Protein AF-A0A327XN74-F1 (afdb_monomer)

Sequence (97 aa):
MRQYVQSLARLYSVPFESFCYYALKIAHTDEEARSFTHPTEDVLEHLSVGLGIPIDELRGFEARRRRNVARLYAELEAWIATPEGRQRYEWAFPPKS

Mean predicted aligned error: 7.54 Å

pLDDT: mean 87.72, std 6.36, range [57.47, 95.25]

Secondary structure (DSSP, 8-state):
-HHHHHHHHHHTT--HHHHHHHHH---TT-HHHHHTSS--HHHHHHHHHHHT--HHHHHTHHHHHHHHHHHHHHHHHHHHTSHHHHHHHHHHS----

Organism: NCBI:txid568098

Solvent-accessible surface area (backbone atoms only — not comparable to full-atom values): 5552 Å² total; per-residue (Å²): 99,38,72,58,56,45,52,49,18,54,75,70,75,40,57,52,63,58,39,36,33,76,64,45,70,39,57,89,83,45,60,70,69,66,48,35,80,78,65,51,70,69,44,43,49,33,47,18,69,76,66,75,44,61,51,69,56,60,74,40,39,68,64,50,47,53,53,52,50,54,51,52,50,52,54,48,50,59,42,43,71,35,74,70,38,34,54,54,46,46,70,77,55,58,80,87,126

Radius of gyration: 18.44 Å; Cα contacts (8 Å, |Δi|>4): 62; chains: 1; bounding box: 36×24×48 Å
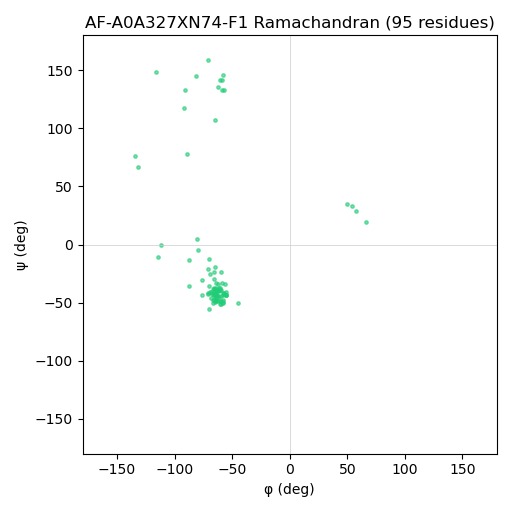
Nearest PDB structures (foldseek):
  8upq-assembly3_F-2  TM=2.247E-01  e=7.882E+00  Campylobacter jejuni

Structure (mmCIF, N/CA/C/O backbone):
data_AF-A0A327XN74-F1
#
_entry.id   AF-A0A327XN74-F1
#
loop_
_atom_site.group_PDB
_atom_site.id
_atom_site.type_symbol
_atom_site.label_atom_id
_atom_site.label_alt_id
_atom_site.label_comp_id
_atom_site.label_asym_id
_atom_site.label_entity_id
_atom_site.label_seq_id
_atom_site.pdbx_PDB_ins_code
_atom_site.Cartn_x
_atom_site.Cartn_y
_atom_site.Cartn_z
_atom_site.occupancy
_atom_site.B_iso_or_equiv
_atom_site.auth_seq_id
_atom_site.auth_comp_id
_atom_site.auth_asym_id
_atom_site.auth_atom_id
_atom_site.pdbx_PDB_model_num
ATOM 1 N N . MET A 1 1 ? 2.688 3.209 0.349 1.00 84.94 1 MET A N 1
ATOM 2 C CA . MET A 1 1 ? 2.801 2.042 -0.573 1.00 84.94 1 MET A CA 1
ATOM 3 C C . MET A 1 1 ? 4.040 1.149 -0.344 1.00 84.94 1 MET A C 1
ATOM 5 O O . MET A 1 1 ? 3.903 -0.067 -0.368 1.00 84.94 1 MET A O 1
ATOM 9 N N . ARG A 1 2 ? 5.234 1.690 -0.049 1.00 89.44 2 ARG A N 1
ATOM 10 C CA . ARG A 1 2 ? 6.489 0.918 0.139 1.00 89.44 2 ARG A CA 1
ATOM 11 C C . ARG A 1 2 ? 6.407 -0.348 1.004 1.00 89.44 2 ARG A C 1
ATOM 13 O O . ARG A 1 2 ? 6.858 -1.399 0.571 1.00 89.44 2 ARG A O 1
ATOM 20 N N . GLN A 1 3 ? 5.828 -0.271 2.205 1.00 86.06 3 GLN A N 1
ATOM 21 C CA . GLN A 1 3 ? 5.709 -1.430 3.112 1.00 86.06 3 GLN A CA 1
ATOM 22 C C . GLN A 1 3 ? 4.929 -2.595 2.487 1.00 86.06 3 GLN A C 1
ATOM 24 O O . GLN A 1 3 ? 5.229 -3.761 2.739 1.00 86.06 3 GLN A O 1
ATOM 29 N N . TYR A 1 4 ? 3.942 -2.276 1.650 1.00 84.12 4 TYR A N 1
ATOM 30 C CA . TYR A 1 4 ? 3.172 -3.270 0.918 1.00 84.12 4 TYR A CA 1
ATOM 31 C C . TYR A 1 4 ? 4.056 -3.983 -0.114 1.00 84.12 4 TYR A C 1
ATOM 33 O O . TYR A 1 4 ? 4.170 -5.204 -0.083 1.00 84.12 4 TYR A O 1
ATOM 41 N N . VAL A 1 5 ? 4.791 -3.222 -0.933 1.00 88.50 5 VAL A N 1
ATOM 42 C CA . VAL A 1 5 ? 5.755 -3.766 -1.909 1.00 88.50 5 VAL A CA 1
ATOM 43 C C . VAL A 1 5 ? 6.873 -4.567 -1.224 1.00 88.50 5 VAL A C 1
ATOM 45 O O . VAL A 1 5 ? 7.270 -5.620 -1.709 1.00 88.50 5 VAL A O 1
ATOM 48 N N . GLN A 1 6 ? 7.342 -4.136 -0.050 1.00 91.81 6 GLN A N 1
ATOM 49 C CA . GLN A 1 6 ? 8.298 -4.901 0.761 1.00 91.81 6 GLN A CA 1
ATOM 50 C C . GLN A 1 6 ? 7.725 -6.236 1.245 1.00 91.81 6 GLN A C 1
ATOM 52 O O . GLN A 1 6 ? 8.431 -7.242 1.251 1.00 91.81 6 GLN A O 1
ATOM 57 N N . SER A 1 7 ? 6.455 -6.256 1.651 1.00 88.56 7 SER A N 1
ATOM 58 C CA . SER A 1 7 ? 5.778 -7.488 2.066 1.00 88.56 7 SER A CA 1
ATOM 59 C C . SER A 1 7 ? 5.628 -8.453 0.890 1.00 88.56 7 SER A C 1
ATOM 61 O O . SER A 1 7 ? 5.837 -9.650 1.050 1.00 88.56 7 SER A O 1
ATOM 63 N N . LEU A 1 8 ? 5.364 -7.927 -0.306 1.00 86.81 8 LEU A N 1
ATOM 64 C CA . LEU A 1 8 ? 5.314 -8.709 -1.539 1.00 86.81 8 LEU A CA 1
ATOM 65 C C . LEU A 1 8 ? 6.674 -9.298 -1.911 1.00 86.81 8 LEU A C 1
ATOM 67 O O . LEU A 1 8 ? 6.764 -10.498 -2.144 1.00 86.81 8 LEU A O 1
ATOM 71 N N . ALA A 1 9 ? 7.741 -8.496 -1.890 1.00 91.25 9 ALA A N 1
ATOM 72 C CA . ALA A 1 9 ? 9.094 -8.995 -2.137 1.00 91.25 9 ALA A CA 1
ATOM 73 C C . ALA A 1 9 ? 9.450 -10.155 -1.186 1.00 91.25 9 ALA A C 1
ATOM 75 O O . ALA A 1 9 ? 9.988 -11.173 -1.619 1.00 91.25 9 ALA A O 1
ATOM 76 N N . ARG A 1 10 ? 9.054 -10.050 0.094 1.00 92.62 10 ARG A N 1
ATOM 77 C CA . ARG A 1 10 ? 9.211 -11.131 1.081 1.00 92.62 10 ARG A CA 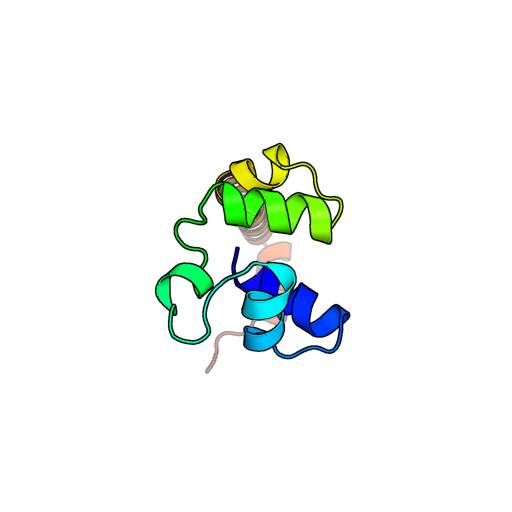1
ATOM 78 C C . ARG A 1 10 ? 8.394 -12.378 0.741 1.00 92.62 10 ARG A C 1
ATOM 80 O O . ARG A 1 10 ? 8.932 -13.471 0.863 1.00 92.62 10 ARG A O 1
ATOM 87 N N . LEU A 1 11 ? 7.138 -12.236 0.308 1.00 89.69 11 LEU A N 1
ATOM 88 C CA . LEU A 1 11 ? 6.303 -13.374 -0.111 1.00 89.69 11 LEU A CA 1
ATOM 89 C C . LEU A 1 11 ? 6.921 -14.127 -1.293 1.00 89.69 11 LEU A C 1
ATOM 91 O O . LEU A 1 11 ? 6.933 -15.354 -1.304 1.00 89.69 11 LEU A O 1
ATOM 95 N N . TYR A 1 12 ? 7.503 -13.395 -2.241 1.00 87.25 12 TYR A N 1
ATOM 96 C CA . TYR A 1 12 ? 8.225 -13.970 -3.374 1.00 87.25 12 TYR A CA 1
ATOM 97 C C . TYR A 1 12 ? 9.664 -14.396 -3.040 1.00 87.25 12 TYR A C 1
ATOM 99 O O . TYR A 1 12 ? 10.387 -14.828 -3.931 1.00 87.25 12 TYR A O 1
ATOM 107 N N . SER A 1 13 ? 10.090 -14.303 -1.774 1.00 93.62 13 SER A N 1
ATOM 108 C CA . SER A 1 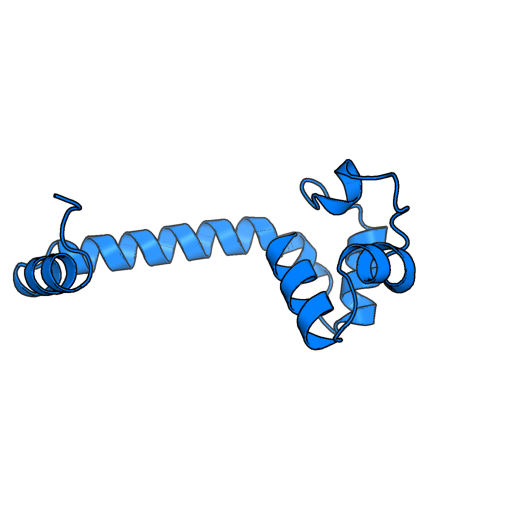13 ? 11.441 -14.663 -1.317 1.00 93.62 13 SER A CA 1
ATOM 109 C C . SER A 1 13 ? 12.571 -13.970 -2.093 1.00 93.62 13 SER A C 1
ATOM 111 O O . SER A 1 13 ? 13.652 -14.530 -2.267 1.00 93.62 13 SER A O 1
ATOM 113 N N . VAL A 1 14 ? 12.338 -12.735 -2.545 1.00 93.44 14 VAL A N 1
ATOM 114 C CA . VAL A 1 14 ? 13.327 -11.925 -3.266 1.00 93.44 14 VAL A CA 1
ATOM 115 C C . VAL A 1 14 ? 13.689 -10.663 -2.480 1.00 93.44 14 VAL A C 1
ATOM 117 O O . VAL A 1 14 ? 12.843 -10.097 -1.779 1.00 93.44 14 VAL A O 1
ATOM 120 N N . PRO A 1 15 ? 14.935 -10.164 -2.592 1.00 95.25 15 PRO A N 1
ATOM 121 C CA . PRO A 1 15 ? 15.304 -8.882 -2.007 1.00 95.25 15 PRO A CA 1
ATOM 122 C C . PRO A 1 15 ? 14.431 -7.751 -2.557 1.00 95.25 15 PRO A C 1
ATOM 124 O O . PRO A 1 15 ? 14.126 -7.714 -3.748 1.00 95.25 15 PRO A O 1
ATOM 127 N N . PHE A 1 16 ? 14.064 -6.794 -1.701 1.00 93.81 16 PHE A N 1
ATOM 128 C CA . PHE A 1 16 ? 13.210 -5.662 -2.083 1.00 93.81 16 PHE A CA 1
ATOM 129 C C . PHE A 1 16 ? 13.767 -4.878 -3.279 1.00 93.81 16 PHE A C 1
ATOM 131 O O . PHE A 1 16 ? 13.029 -4.558 -4.203 1.00 93.81 16 PHE A O 1
ATOM 138 N N . GLU A 1 17 ? 15.072 -4.616 -3.297 1.00 94.19 17 GLU A N 1
ATOM 139 C CA . GLU A 1 17 ? 15.720 -3.899 -4.399 1.00 94.19 17 GLU A CA 1
ATOM 140 C C . GLU A 1 17 ? 15.678 -4.690 -5.706 1.00 94.19 17 GLU A C 1
ATOM 142 O O . GLU A 1 17 ? 15.375 -4.126 -6.753 1.00 94.19 17 GLU A O 1
ATOM 147 N N . SER A 1 18 ? 15.918 -6.003 -5.647 1.00 94.38 18 SER A N 1
ATOM 148 C CA . SER A 1 18 ? 15.803 -6.888 -6.808 1.00 94.38 18 SER A CA 1
ATOM 149 C C . SER A 1 18 ? 14.364 -6.954 -7.315 1.00 94.38 18 SER A C 1
ATOM 151 O O . SER A 1 18 ? 14.145 -6.911 -8.521 1.00 94.38 18 SER A O 1
ATOM 153 N N . PHE A 1 19 ? 13.376 -6.997 -6.419 1.00 92.69 19 PHE A N 1
ATOM 154 C CA . PHE A 1 19 ? 11.964 -6.934 -6.795 1.00 92.69 19 PHE A CA 1
ATOM 155 C C . PHE A 1 19 ? 11.647 -5.624 -7.525 1.00 92.69 19 PHE A C 1
ATOM 157 O O . PHE A 1 19 ? 11.108 -5.648 -8.629 1.00 92.69 19 PHE A O 1
ATOM 164 N N . CYS A 1 20 ? 12.035 -4.481 -6.952 1.00 92.75 20 CYS A N 1
ATOM 165 C CA . CYS A 1 20 ? 11.854 -3.171 -7.579 1.00 92.75 20 CYS A CA 1
ATOM 166 C C . CYS A 1 20 ? 12.518 -3.091 -8.960 1.00 92.75 20 CYS A C 1
ATOM 168 O O . CYS A 1 20 ? 11.909 -2.584 -9.900 1.00 92.75 20 CYS A O 1
ATOM 170 N N . TYR A 1 21 ? 13.724 -3.634 -9.103 1.00 93.94 21 TYR A N 1
ATOM 171 C CA . TYR A 1 21 ? 14.447 -3.614 -10.369 1.00 93.94 21 TYR A CA 1
ATOM 172 C C . TYR A 1 21 ? 13.811 -4.519 -11.427 1.00 93.94 21 TYR A C 1
ATOM 174 O O . TYR A 1 21 ? 13.457 -4.065 -12.517 1.00 93.94 21 TYR A O 1
ATOM 182 N N . TYR A 1 22 ? 13.622 -5.801 -11.117 1.00 90.50 22 TYR A N 1
ATOM 183 C CA . TYR A 1 22 ? 13.177 -6.775 -12.111 1.00 90.50 22 TYR A CA 1
ATOM 184 C C . TYR A 1 22 ? 11.686 -6.658 -12.428 1.00 90.50 22 TYR A C 1
ATOM 186 O O . TYR A 1 22 ? 11.325 -6.692 -13.611 1.00 90.50 22 TYR A O 1
ATOM 194 N N . ALA A 1 23 ? 10.847 -6.497 -11.398 1.00 87.94 23 ALA A N 1
ATOM 195 C CA . ALA A 1 23 ? 9.393 -6.493 -11.536 1.00 87.94 23 ALA A CA 1
ATOM 196 C C . ALA A 1 23 ? 8.827 -5.105 -11.856 1.00 87.94 23 ALA A C 1
ATOM 198 O O . ALA A 1 23 ? 7.871 -5.011 -12.616 1.00 87.94 23 ALA A O 1
ATOM 199 N N . LEU A 1 24 ? 9.416 -4.037 -11.304 1.00 89.81 24 LEU A N 1
ATOM 200 C CA . LEU A 1 24 ? 8.870 -2.674 -11.414 1.00 89.81 24 LEU A CA 1
ATOM 201 C C . LEU A 1 24 ? 9.722 -1.732 -12.270 1.00 89.81 24 LEU A C 1
ATOM 203 O O . LEU A 1 24 ? 9.369 -0.568 -12.417 1.00 89.81 24 LEU A O 1
ATOM 207 N N . LYS A 1 25 ? 10.843 -2.223 -12.815 1.00 91.19 25 LYS A N 1
ATOM 208 C CA . LYS A 1 25 ? 11.784 -1.452 -13.646 1.00 91.19 25 LYS A CA 1
ATOM 209 C C . LYS A 1 25 ? 12.348 -0.205 -12.959 1.00 91.19 25 LYS A C 1
ATOM 211 O O . LYS A 1 25 ? 12.748 0.744 -13.623 1.00 91.19 25 LYS A O 1
ATOM 216 N N . ILE A 1 26 ? 12.449 -0.230 -11.630 1.00 92.19 26 ILE A N 1
ATOM 217 C CA . ILE A 1 26 ? 13.043 0.854 -10.844 1.00 92.19 26 ILE A CA 1
ATOM 218 C C . ILE A 1 26 ? 14.537 0.573 -10.648 1.00 92.19 26 ILE A C 1
ATOM 220 O O . ILE A 1 26 ? 14.909 -0.421 -10.022 1.00 92.19 26 ILE A O 1
ATOM 224 N N . ALA A 1 27 ? 15.404 1.447 -11.162 1.00 91.31 27 ALA A N 1
ATOM 225 C CA . ALA A 1 27 ? 16.858 1.299 -11.064 1.00 91.31 27 ALA A CA 1
ATOM 226 C C . ALA A 1 27 ? 17.340 1.220 -9.606 1.00 91.31 27 ALA A C 1
ATOM 228 O O . ALA A 1 27 ? 16.811 1.925 -8.755 1.00 91.31 27 ALA A O 1
ATOM 229 N N . HIS A 1 28 ? 18.395 0.443 -9.322 1.00 90.38 28 HIS A N 1
ATOM 230 C CA . HIS A 1 28 ? 18.972 0.296 -7.971 1.00 90.38 28 HIS A CA 1
ATOM 231 C C . HIS A 1 28 ? 19.474 1.605 -7.347 1.00 90.38 28 HIS A C 1
ATOM 233 O O . HIS A 1 28 ? 19.525 1.724 -6.129 1.00 90.38 28 HIS A O 1
ATOM 239 N N . THR A 1 29 ? 19.800 2.619 -8.140 1.00 91.75 29 THR A N 1
ATOM 240 C CA . THR A 1 29 ? 20.244 3.928 -7.637 1.00 91.75 29 THR A CA 1
ATOM 241 C C . THR A 1 29 ? 19.088 4.886 -7.352 1.00 91.75 29 THR A C 1
ATOM 243 O O . THR A 1 29 ? 19.286 5.888 -6.678 1.00 91.75 29 THR A O 1
ATOM 246 N N . ASP A 1 30 ? 17.876 4.582 -7.825 1.00 91.38 30 ASP A N 1
ATOM 247 C CA . ASP A 1 30 ? 16.712 5.463 -7.692 1.00 91.38 30 ASP A CA 1
ATOM 248 C C . ASP A 1 30 ? 15.942 5.198 -6.385 1.00 91.38 30 ASP A C 1
ATOM 250 O O . ASP A 1 30 ? 14.935 4.481 -6.334 1.00 91.38 30 ASP A O 1
ATOM 254 N N . GLU A 1 31 ? 16.486 5.708 -5.279 1.00 91.06 31 GLU A N 1
ATOM 255 C CA . GLU A 1 31 ? 15.867 5.596 -3.952 1.00 91.06 31 GLU A CA 1
ATOM 256 C C . GLU A 1 31 ? 14.527 6.327 -3.860 1.00 91.06 31 GLU A C 1
ATOM 258 O O . GLU A 1 31 ? 13.619 5.861 -3.163 1.00 91.06 31 GLU A O 1
ATOM 263 N N . GLU A 1 32 ? 14.387 7.441 -4.581 1.00 90.06 32 GLU A N 1
ATOM 264 C CA . GLU A 1 32 ? 13.170 8.244 -4.591 1.00 90.06 32 GLU A CA 1
ATOM 265 C C . GLU A 1 32 ? 12.009 7.449 -5.190 1.00 90.06 32 GLU A C 1
ATOM 267 O O . GLU A 1 32 ? 10.971 7.302 -4.537 1.00 90.06 32 GLU A O 1
ATOM 272 N N . ALA A 1 33 ? 12.195 6.823 -6.353 1.00 88.12 33 ALA A N 1
ATOM 273 C CA . ALA A 1 33 ? 11.175 5.963 -6.947 1.00 88.12 33 ALA A CA 1
ATOM 274 C C . ALA A 1 33 ? 10.840 4.760 -6.044 1.00 88.12 33 ALA A C 1
ATOM 276 O O . ALA A 1 33 ? 9.666 4.432 -5.847 1.00 88.12 33 ALA A O 1
ATOM 277 N N . ARG A 1 34 ? 11.840 4.143 -5.390 1.00 92.06 34 ARG A N 1
ATOM 278 C CA . ARG A 1 34 ? 11.622 3.042 -4.422 1.00 92.06 34 ARG A CA 1
ATOM 279 C C . ARG A 1 34 ? 10.959 3.477 -3.114 1.00 92.06 34 ARG A C 1
ATOM 281 O O . ARG A 1 34 ? 10.527 2.619 -2.333 1.00 92.06 34 ARG A O 1
ATOM 288 N N . SER A 1 35 ? 10.871 4.777 -2.838 1.00 90.31 35 SER A N 1
ATOM 289 C CA . SER A 1 35 ? 10.098 5.285 -1.702 1.00 90.31 35 SER A CA 1
ATOM 290 C C . SER A 1 35 ? 8.591 5.109 -1.923 1.00 90.31 35 SER A C 1
ATOM 292 O O . SER A 1 35 ? 7.843 4.973 -0.951 1.00 90.31 35 SER A O 1
ATOM 294 N N . PHE A 1 36 ? 8.150 5.048 -3.189 1.00 89.25 36 PHE A N 1
ATOM 295 C CA . PHE A 1 36 ? 6.742 5.049 -3.595 1.00 89.25 36 PHE A CA 1
ATOM 296 C C . PHE A 1 36 ? 5.937 6.184 -2.942 1.00 89.25 36 PHE A C 1
ATOM 298 O O . PHE A 1 36 ? 4.773 5.990 -2.582 1.00 89.25 36 PHE A O 1
ATOM 305 N N . THR A 1 37 ? 6.570 7.342 -2.736 1.00 85.81 37 THR A N 1
ATOM 306 C CA . THR A 1 37 ? 5.892 8.539 -2.216 1.00 85.81 37 THR A CA 1
ATOM 307 C C . THR A 1 37 ? 4.962 9.119 -3.283 1.00 85.81 37 THR A C 1
ATOM 309 O O . THR A 1 37 ? 3.812 9.433 -2.990 1.00 85.81 37 THR A O 1
ATOM 312 N N . HIS A 1 38 ? 5.431 9.158 -4.533 1.00 84.06 38 HIS A N 1
ATOM 313 C CA . HIS A 1 38 ? 4.659 9.539 -5.716 1.00 84.06 38 HIS A CA 1
ATOM 314 C C . HIS A 1 38 ? 4.935 8.524 -6.837 1.00 84.06 38 HIS A C 1
ATOM 316 O O . HIS A 1 38 ? 5.751 8.790 -7.717 1.00 84.06 38 HIS A O 1
ATOM 322 N N . PRO A 1 39 ? 4.355 7.311 -6.767 1.00 86.31 39 PRO A N 1
ATOM 323 C CA . PRO A 1 39 ? 4.580 6.298 -7.792 1.00 86.31 39 PRO A CA 1
ATOM 324 C C . PRO A 1 39 ? 4.066 6.799 -9.147 1.00 86.31 39 PRO A C 1
ATOM 326 O O . PRO A 1 39 ? 2.974 7.359 -9.228 1.00 86.31 39 PRO A O 1
ATOM 329 N N . THR A 1 40 ? 4.856 6.594 -10.199 1.00 89.06 40 THR A N 1
ATOM 330 C CA . THR A 1 40 ? 4.449 6.901 -11.575 1.00 89.06 40 THR A CA 1
ATOM 331 C C . THR A 1 40 ? 3.379 5.918 -12.054 1.00 89.06 40 THR A C 1
ATOM 333 O O . THR A 1 40 ? 3.274 4.811 -11.522 1.00 89.06 40 THR A O 1
ATOM 336 N N . GLU A 1 41 ? 2.603 6.296 -13.075 1.00 89.19 41 GLU A N 1
ATOM 337 C CA . GLU A 1 41 ? 1.601 5.398 -13.675 1.00 89.19 41 GLU A CA 1
ATOM 338 C C . GLU A 1 41 ? 2.238 4.093 -14.169 1.00 89.19 41 GLU A C 1
ATOM 340 O O . GLU A 1 41 ? 1.733 3.029 -13.833 1.00 89.19 41 GLU A O 1
ATOM 345 N N . ASP A 1 42 ? 3.409 4.146 -14.812 1.00 89.69 42 ASP A N 1
ATOM 346 C CA . ASP A 1 42 ? 4.141 2.944 -15.232 1.00 89.69 42 ASP A CA 1
ATOM 347 C C . ASP A 1 42 ? 4.401 1.990 -14.055 1.00 89.69 42 ASP A C 1
ATOM 349 O O . ASP A 1 42 ? 4.206 0.781 -14.164 1.00 89.69 42 ASP A O 1
ATOM 353 N N . VAL A 1 43 ? 4.816 2.504 -12.893 1.00 88.88 43 VAL A N 1
ATOM 354 C CA . VAL A 1 43 ? 5.045 1.675 -11.698 1.00 88.88 43 VAL A CA 1
ATOM 355 C C . VAL A 1 43 ? 3.733 1.076 -11.184 1.00 88.88 43 VAL A C 1
ATOM 357 O O . VAL A 1 43 ? 3.715 -0.083 -10.763 1.00 88.88 43 VAL A O 1
ATOM 360 N N . LEU A 1 44 ? 2.634 1.835 -11.224 1.00 90.25 44 LEU A N 1
ATOM 361 C CA . LEU A 1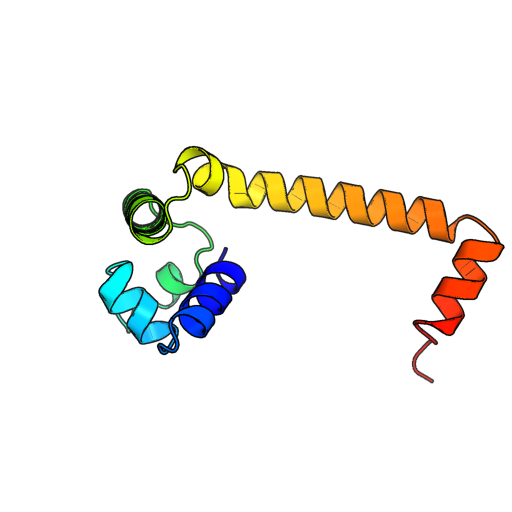 44 ? 1.308 1.343 -10.844 1.00 90.25 44 LEU A CA 1
ATOM 362 C C . LEU A 1 44 ? 0.798 0.266 -11.811 1.00 90.25 44 LEU A C 1
ATOM 364 O O . LEU A 1 44 ? 0.218 -0.717 -11.353 1.00 90.25 44 LEU A O 1
ATOM 368 N N . GLU A 1 45 ? 1.053 0.398 -13.111 1.00 90.56 45 GLU A N 1
ATOM 369 C CA . GLU A 1 45 ? 0.734 -0.614 -14.122 1.00 90.56 45 GLU A CA 1
ATOM 370 C C . GLU A 1 45 ? 1.531 -1.900 -13.898 1.00 90.56 45 GLU A C 1
ATOM 372 O O . GLU A 1 45 ? 0.941 -2.978 -13.820 1.00 90.56 45 GLU A O 1
ATOM 377 N N . HIS A 1 46 ? 2.849 -1.806 -13.696 1.00 88.00 46 HIS A N 1
ATOM 378 C CA . HIS A 1 46 ? 3.680 -2.976 -13.393 1.00 88.00 46 HIS A CA 1
ATOM 379 C C . HIS A 1 46 ? 3.234 -3.679 -12.104 1.00 88.00 46 HIS A C 1
ATOM 381 O O . HIS A 1 46 ? 3.194 -4.910 -12.050 1.00 88.00 46 HIS A O 1
ATOM 387 N N . LEU A 1 47 ? 2.852 -2.915 -11.075 1.00 87.00 47 LEU A N 1
ATOM 388 C CA . LEU A 1 47 ? 2.256 -3.465 -9.858 1.00 87.00 47 LEU A CA 1
ATOM 389 C C . LEU A 1 47 ? 0.902 -4.123 -10.142 1.00 87.00 47 LEU A C 1
ATOM 391 O O . LEU A 1 47 ? 0.651 -5.216 -9.647 1.00 87.00 47 LEU A O 1
ATOM 395 N N . SER A 1 48 ? 0.036 -3.499 -10.939 1.00 88.75 48 SER A N 1
ATOM 396 C CA . SER A 1 48 ? -1.272 -4.059 -11.292 1.00 88.75 48 SER A CA 1
ATOM 397 C C . SER A 1 48 ? -1.121 -5.400 -12.010 1.00 88.75 48 SER A C 1
ATOM 399 O O . SER A 1 48 ? -1.713 -6.393 -11.586 1.00 88.75 48 SER A O 1
ATOM 401 N N . VAL A 1 49 ? -0.252 -5.455 -13.023 1.00 83.88 49 VAL A N 1
ATOM 402 C CA . VAL A 1 49 ? 0.023 -6.661 -13.814 1.00 83.88 49 VAL A CA 1
ATOM 403 C C . VAL A 1 49 ? 0.699 -7.739 -12.968 1.00 83.88 49 VAL A C 1
ATOM 405 O O . VAL A 1 49 ?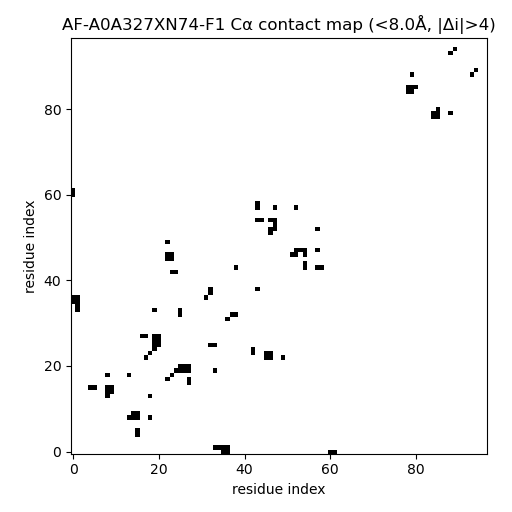 0.270 -8.889 -12.981 1.00 83.88 49 VAL A O 1
ATOM 408 N N . GLY A 1 50 ? 1.734 -7.381 -12.205 1.00 72.88 50 GLY A N 1
ATOM 409 C CA . GLY A 1 50 ? 2.502 -8.335 -11.403 1.00 72.88 50 GLY A CA 1
ATOM 410 C C . GLY A 1 50 ? 1.755 -8.884 -10.185 1.00 72.88 50 GLY A C 1
ATOM 411 O O . GLY A 1 50 ? 2.125 -9.937 -9.670 1.00 72.88 50 GLY A O 1
ATOM 412 N N . LEU A 1 51 ? 0.722 -8.184 -9.707 1.00 71.50 51 LEU A N 1
ATOM 413 C CA . LEU A 1 51 ? -0.005 -8.535 -8.481 1.00 71.50 51 LEU A CA 1
ATOM 414 C C . LEU A 1 51 ? -1.459 -8.948 -8.719 1.00 71.50 51 LEU A C 1
ATOM 416 O O . LEU A 1 51 ? -2.105 -9.418 -7.785 1.00 71.50 51 LEU A O 1
ATOM 420 N N . GLY A 1 52 ? -1.990 -8.745 -9.927 1.00 73.19 52 GLY A N 1
ATOM 421 C CA . GLY A 1 52 ? -3.405 -8.962 -10.233 1.00 73.19 52 GLY A CA 1
ATOM 422 C C . GLY A 1 52 ? -4.347 -7.996 -9.506 1.00 73.19 52 GLY A C 1
ATOM 423 O O . GLY A 1 52 ? -5.531 -8.288 -9.355 1.00 73.19 52 GLY A O 1
ATOM 424 N N . ILE A 1 53 ? -3.834 -6.859 -9.026 1.00 79.00 53 ILE A N 1
ATOM 425 C CA . ILE A 1 53 ? -4.627 -5.832 -8.338 1.00 79.00 53 ILE A CA 1
ATOM 426 C C . ILE A 1 53 ? -5.118 -4.829 -9.380 1.00 79.00 53 ILE A C 1
ATOM 428 O O . ILE A 1 53 ? -4.299 -4.351 -10.167 1.00 79.00 53 ILE A O 1
ATOM 432 N N . PRO A 1 54 ? -6.405 -4.445 -9.390 1.00 87.06 54 PRO A N 1
ATOM 433 C CA . PRO A 1 54 ? -6.883 -3.419 -10.308 1.00 87.06 54 PRO A CA 1
ATOM 434 C C . PRO A 1 54 ? -6.132 -2.097 -10.106 1.00 87.06 54 PRO A C 1
ATOM 436 O O . PRO A 1 54 ? -5.982 -1.621 -8.978 1.00 87.06 54 PRO A O 1
ATOM 439 N N . ILE A 1 55 ? -5.684 -1.475 -11.198 1.00 88.50 55 ILE A N 1
ATOM 440 C CA . ILE A 1 55 ? -4.909 -0.226 -11.150 1.00 88.50 55 ILE A CA 1
ATOM 441 C C . ILE A 1 55 ? -5.634 0.898 -10.394 1.00 88.50 55 ILE A C 1
ATOM 443 O O . ILE A 1 55 ? -5.007 1.656 -9.657 1.00 88.50 55 ILE A O 1
ATOM 447 N N . ASP A 1 56 ? -6.964 0.955 -10.475 1.00 86.38 56 ASP A N 1
ATOM 448 C CA . ASP A 1 56 ? -7.768 1.951 -9.759 1.00 86.38 56 ASP A CA 1
ATOM 449 C C . ASP A 1 56 ? -7.700 1.78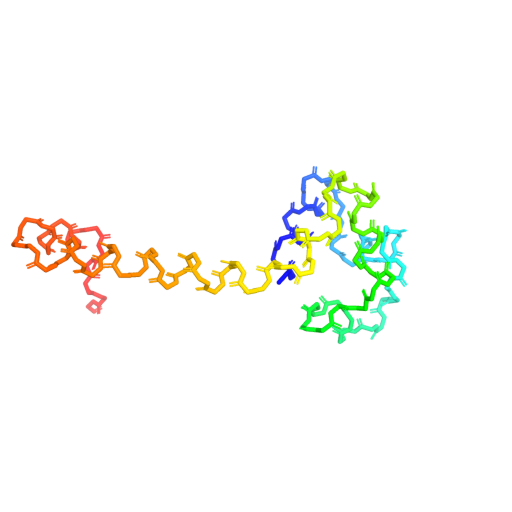2 -8.235 1.00 86.38 56 ASP A C 1
ATOM 451 O O . ASP A 1 56 ? -7.758 2.760 -7.482 1.00 86.38 56 ASP A O 1
ATOM 455 N N . GLU A 1 57 ? -7.504 0.553 -7.752 1.00 84.06 57 GLU A N 1
ATOM 456 C CA . GLU A 1 57 ? -7.253 0.310 -6.335 1.00 84.06 57 GLU A CA 1
ATOM 457 C C . GLU A 1 57 ? -5.875 0.806 -5.902 1.00 84.06 57 GLU A C 1
ATOM 459 O O . GLU A 1 57 ? -5.736 1.330 -4.792 1.00 84.06 57 GLU A O 1
ATOM 464 N N . LEU A 1 58 ? -4.874 0.698 -6.780 1.00 86.31 58 LEU A N 1
ATOM 465 C CA . LEU A 1 58 ? -3.524 1.199 -6.529 1.00 86.31 58 LEU A CA 1
ATOM 466 C C . LEU A 1 58 ? -3.480 2.733 -6.541 1.00 86.31 58 LEU A C 1
ATOM 468 O O . LEU A 1 58 ? -2.909 3.327 -5.624 1.00 86.31 58 LEU A O 1
ATOM 472 N N . ARG A 1 59 ? -4.167 3.380 -7.492 1.00 87.44 59 ARG A N 1
ATOM 473 C CA . ARG A 1 59 ? -4.343 4.846 -7.533 1.00 87.44 59 ARG A CA 1
ATOM 474 C C . ARG A 1 59 ? -5.016 5.368 -6.264 1.00 87.44 59 ARG A C 1
ATOM 476 O O . ARG A 1 59 ? -4.609 6.373 -5.684 1.00 87.44 59 ARG A O 1
ATOM 483 N N . GLY A 1 60 ? -6.028 4.646 -5.782 1.00 84.62 60 GLY A N 1
ATOM 484 C CA . GLY A 1 60 ? -6.748 4.974 -4.554 1.00 84.62 60 GLY A CA 1
ATOM 485 C C . GLY A 1 60 ? -6.042 4.565 -3.257 1.00 84.62 60 GLY A C 1
ATOM 486 O O . GLY A 1 60 ? -6.561 4.874 -2.180 1.00 84.62 60 GLY A O 1
ATOM 487 N N . PHE A 1 61 ? -4.896 3.877 -3.319 1.00 82.25 61 PHE A N 1
ATOM 488 C CA . PHE A 1 61 ? -4.310 3.169 -2.177 1.00 82.25 61 PHE A CA 1
ATOM 489 C C . PHE A 1 61 ? -3.994 4.096 -0.998 1.00 82.25 61 PHE A C 1
ATOM 491 O O . PHE A 1 61 ? -4.425 3.845 0.127 1.00 82.25 61 PHE A O 1
ATOM 498 N N . GLU A 1 62 ? -3.287 5.200 -1.244 1.00 78.62 62 GLU A N 1
ATOM 499 C CA . GLU A 1 62 ? -2.900 6.179 -0.216 1.00 78.62 62 GLU A CA 1
ATOM 500 C C . GLU A 1 62 ? -4.125 6.852 0.426 1.00 78.62 62 GLU A C 1
ATOM 502 O O . G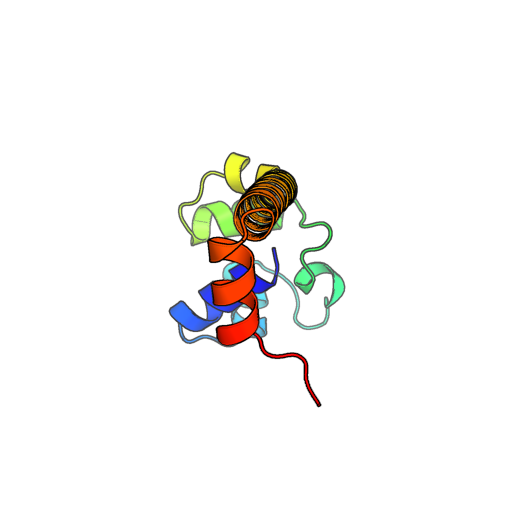LU A 1 62 ? -4.209 6.993 1.650 1.00 78.62 62 GLU A O 1
ATOM 507 N N . ALA A 1 63 ? -5.112 7.237 -0.387 1.00 81.19 63 ALA A N 1
ATOM 508 C CA . ALA A 1 63 ? -6.343 7.864 0.091 1.00 81.19 63 ALA A CA 1
ATOM 509 C C . ALA A 1 63 ? -7.206 6.881 0.900 1.00 81.19 63 ALA A C 1
ATOM 511 O O . ALA A 1 63 ? -7.714 7.226 1.970 1.00 81.19 63 ALA A O 1
ATOM 512 N N . ARG A 1 64 ? -7.339 5.636 0.427 1.00 81.94 64 ARG A N 1
ATOM 513 C CA . ARG A 1 64 ? -8.069 4.564 1.117 1.00 81.94 64 ARG A CA 1
ATOM 514 C C . ARG A 1 64 ? -7.380 4.190 2.426 1.00 81.94 64 ARG A C 1
ATOM 516 O O . ARG A 1 64 ? -8.056 4.082 3.445 1.00 81.94 64 ARG A O 1
ATOM 523 N N . ARG A 1 65 ? -6.048 4.070 2.429 1.00 79.19 65 ARG A N 1
ATOM 524 C CA . ARG A 1 65 ? -5.254 3.831 3.641 1.00 79.19 65 ARG A CA 1
ATOM 525 C C . ARG A 1 65 ? -5.485 4.930 4.670 1.00 79.19 65 ARG A C 1
ATOM 527 O O . ARG A 1 65 ? -5.792 4.605 5.809 1.00 79.19 65 ARG A O 1
ATOM 534 N N . ARG A 1 66 ? -5.403 6.207 4.277 1.00 80.88 66 ARG A N 1
ATOM 535 C CA . ARG A 1 66 ? -5.670 7.337 5.185 1.00 80.88 66 ARG A CA 1
ATOM 536 C C . ARG A 1 66 ? -7.072 7.274 5.791 1.00 80.88 66 ARG A C 1
ATOM 538 O O . ARG A 1 66 ? -7.197 7.369 7.007 1.00 80.88 66 ARG A O 1
ATOM 545 N N . ARG A 1 67 ? -8.108 7.041 4.976 1.00 83.94 67 ARG A N 1
ATOM 546 C CA . ARG A 1 67 ? -9.491 6.897 5.469 1.00 83.94 67 ARG A CA 1
ATOM 547 C C . ARG A 1 67 ? -9.658 5.710 6.417 1.00 83.94 67 ARG A C 1
ATOM 549 O O . ARG A 1 67 ? -10.273 5.857 7.465 1.00 83.94 67 ARG A O 1
ATOM 556 N N . ASN A 1 68 ? -9.089 4.556 6.075 1.00 85.62 68 ASN A N 1
ATOM 557 C CA . ASN A 1 68 ? -9.176 3.358 6.907 1.00 85.62 68 ASN A CA 1
ATOM 558 C C . ASN A 1 68 ? -8.452 3.538 8.240 1.00 85.62 68 ASN A C 1
ATOM 560 O O . ASN A 1 68 ? -8.989 3.149 9.268 1.00 85.62 68 ASN A O 1
ATOM 564 N N . VAL A 1 69 ? -7.267 4.152 8.229 1.00 85.31 69 VAL A N 1
ATOM 565 C CA . VAL A 1 69 ? -6.520 4.464 9.451 1.00 85.31 69 VAL A CA 1
ATOM 566 C C . VAL A 1 69 ? -7.320 5.428 10.323 1.00 85.31 69 VAL A C 1
ATOM 568 O O . VAL A 1 69 ? -7.526 5.128 11.491 1.00 85.31 69 VAL A O 1
ATOM 571 N N . ALA A 1 70 ? -7.842 6.524 9.764 1.00 83.50 70 ALA A N 1
ATOM 572 C CA . ALA A 1 70 ? -8.667 7.472 10.514 1.00 83.50 70 ALA A CA 1
ATOM 573 C C . ALA A 1 70 ? -9.908 6.804 11.132 1.00 83.50 70 ALA A C 1
ATOM 575 O O . ALA A 1 70 ? -10.201 7.023 12.303 1.00 83.50 70 ALA A O 1
ATOM 576 N N . ARG A 1 71 ? -10.594 5.935 10.374 1.00 92.25 71 ARG A N 1
ATOM 577 C CA . ARG A 1 71 ? -11.729 5.150 10.880 1.00 92.25 71 ARG A CA 1
ATOM 578 C C . ARG A 1 71 ? -11.320 4.232 12.034 1.00 92.25 71 ARG A C 1
ATOM 580 O O . ARG A 1 71 ? -11.982 4.234 13.060 1.00 92.25 71 ARG A O 1
ATOM 587 N N . LEU A 1 72 ? -10.235 3.471 11.877 1.00 89.06 72 LEU A N 1
ATOM 588 C CA . LEU A 1 72 ? -9.755 2.544 12.908 1.00 89.06 72 LEU A CA 1
ATOM 589 C C . LEU A 1 72 ? -9.304 3.276 14.179 1.00 89.06 72 LEU A C 1
ATOM 591 O O . LEU A 1 72 ? -9.557 2.787 15.274 1.00 89.06 72 LEU A O 1
ATOM 595 N N . TYR A 1 73 ? -8.677 4.449 14.047 1.00 89.44 73 TYR A N 1
ATOM 596 C CA . TYR A 1 73 ? -8.353 5.298 15.195 1.00 89.44 73 TYR A CA 1
ATOM 597 C C . TYR A 1 73 ? -9.616 5.792 15.901 1.00 89.44 73 TYR A C 1
ATOM 599 O O . TYR A 1 73 ? -9.699 5.662 17.115 1.00 89.44 73 TYR A O 1
ATOM 607 N N . ALA A 1 74 ? -10.618 6.274 15.162 1.00 91.44 74 ALA A N 1
ATOM 608 C CA . ALA A 1 74 ? -11.882 6.707 15.756 1.00 91.44 74 ALA A CA 1
ATOM 609 C C . ALA A 1 74 ? -12.620 5.554 16.466 1.00 91.44 74 ALA A C 1
ATOM 611 O O . ALA A 1 74 ? -13.167 5.741 17.550 1.00 91.44 74 ALA A O 1
ATOM 612 N N . GLU A 1 75 ? -12.605 4.347 15.890 1.00 92.19 75 GLU A N 1
ATOM 613 C CA . GLU A 1 75 ? -13.164 3.140 16.517 1.00 92.19 75 GLU A CA 1
ATOM 614 C C . GLU A 1 75 ? -12.414 2.762 17.799 1.00 92.19 75 GLU A C 1
ATOM 616 O O . GLU A 1 75 ? -13.039 2.432 18.808 1.00 92.19 75 GLU A O 1
ATOM 621 N N . LEU A 1 76 ? -11.082 2.854 17.782 1.00 91.31 76 LEU A N 1
ATOM 622 C CA . LEU A 1 76 ? -10.253 2.620 18.959 1.00 91.31 76 LEU A CA 1
ATOM 623 C C . LEU A 1 76 ? -10.520 3.663 20.054 1.00 91.31 76 LEU A C 1
ATOM 625 O O . LEU A 1 76 ? -10.691 3.293 21.212 1.00 91.31 76 LEU A O 1
ATOM 629 N N . GLU A 1 77 ? -10.591 4.948 19.706 1.00 93.38 77 GLU A N 1
ATOM 630 C CA . GLU A 1 77 ? -10.895 6.035 20.644 1.00 93.38 77 GLU A CA 1
ATOM 631 C C . GLU A 1 77 ? -12.280 5.869 21.273 1.00 93.38 77 GLU A C 1
ATOM 633 O O . GLU A 1 77 ? -12.416 5.969 22.493 1.00 93.38 77 GLU A O 1
ATOM 638 N N . ALA A 1 78 ? -13.296 5.544 20.467 1.00 93.69 78 ALA A N 1
ATOM 639 C CA . ALA A 1 78 ? -14.644 5.270 20.958 1.00 93.69 78 ALA A CA 1
ATOM 640 C C . ALA A 1 78 ? -14.672 4.066 21.911 1.00 93.69 78 ALA A C 1
ATOM 642 O O . ALA A 1 78 ? -15.377 4.087 22.920 1.00 93.69 78 ALA A O 1
ATOM 643 N N . TRP A 1 79 ? -13.878 3.030 21.631 1.00 93.00 79 TRP A N 1
ATOM 644 C CA . TRP A 1 79 ? -13.749 1.877 22.515 1.00 93.00 79 TRP A CA 1
ATOM 645 C C . TRP A 1 79 ? -13.040 2.234 23.835 1.00 93.00 79 TRP A C 1
ATOM 647 O O . TRP A 1 79 ? -13.553 1.903 24.906 1.00 93.00 79 TRP A O 1
ATOM 657 N N . ILE A 1 80 ? -11.924 2.975 23.791 1.00 94.12 80 ILE A N 1
ATOM 658 C CA . ILE A 1 80 ? -11.175 3.446 24.978 1.00 94.12 80 ILE A CA 1
ATOM 659 C C . ILE A 1 80 ? -11.985 4.450 25.816 1.00 94.12 80 ILE A C 1
ATOM 661 O O . ILE A 1 80 ? -11.742 4.600 27.014 1.00 94.12 80 ILE A O 1
ATOM 665 N N . ALA A 1 81 ? -12.958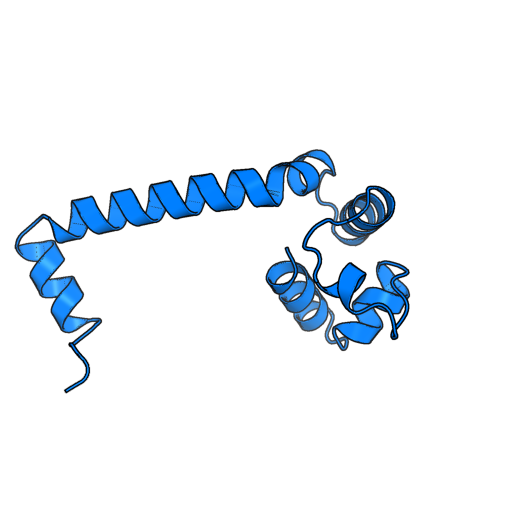 5.145 25.224 1.00 93.69 81 ALA A N 1
ATOM 666 C CA . ALA A 1 81 ? -13.834 6.055 25.958 1.00 93.69 81 ALA A CA 1
ATOM 667 C C . ALA A 1 81 ? -14.721 5.333 26.992 1.00 93.69 81 ALA A C 1
ATOM 669 O O . ALA A 1 81 ? -15.200 5.969 27.932 1.00 93.69 81 ALA A O 1
ATOM 670 N N . THR A 1 82 ? -14.916 4.016 26.859 1.00 95.19 82 THR A N 1
ATOM 671 C CA . THR A 1 82 ? -15.613 3.202 27.866 1.00 95.19 82 THR A CA 1
ATOM 672 C C . THR A 1 82 ? -14.678 2.825 29.025 1.00 95.19 82 THR A C 1
ATOM 674 O O . THR A 1 82 ? -13.494 2.569 28.784 1.00 95.19 82 THR A O 1
ATOM 677 N N . PRO A 1 83 ? -15.167 2.745 30.280 1.00 92.31 83 PRO A N 1
ATOM 678 C CA . PRO A 1 83 ? -14.352 2.302 31.415 1.00 92.31 83 PRO A CA 1
ATOM 679 C C . PRO A 1 83 ? -13.706 0.925 31.194 1.00 92.31 83 PRO A C 1
ATOM 681 O O . PRO A 1 83 ? -12.514 0.744 31.449 1.00 92.31 83 PRO A O 1
ATOM 684 N N . GLU A 1 84 ? -14.461 -0.031 30.650 1.00 93.00 84 GLU A N 1
ATOM 685 C CA . GLU A 1 84 ? -13.991 -1.390 30.369 1.00 93.00 84 GLU A CA 1
ATOM 686 C C . GLU A 1 84 ? -12.948 -1.413 29.245 1.00 93.00 84 GLU A C 1
ATOM 688 O O . GLU A 1 84 ? -11.955 -2.142 29.321 1.00 93.00 84 GLU A O 1
ATOM 693 N N . GLY A 1 85 ? -13.160 -0.614 28.195 1.00 90.75 85 GLY A N 1
ATOM 694 C CA . GLY A 1 85 ? -12.218 -0.483 27.086 1.00 90.75 85 GLY A CA 1
ATOM 695 C C . GLY A 1 85 ? -10.907 0.162 27.523 1.00 90.75 85 GLY A C 1
ATOM 696 O O . GLY A 1 85 ? -9.837 -0.354 27.200 1.00 90.75 85 GLY A O 1
ATOM 697 N N . ARG A 1 86 ? -10.971 1.221 28.339 1.00 92.56 86 ARG A N 1
ATOM 698 C CA . ARG A 1 86 ? -9.788 1.864 28.928 1.00 92.56 86 ARG A CA 1
ATOM 699 C C . ARG A 1 86 ? -8.959 0.889 29.755 1.00 92.56 86 ARG A C 1
ATOM 701 O O . ARG A 1 86 ? -7.762 0.769 29.516 1.00 92.56 86 ARG A O 1
ATOM 708 N N . GLN A 1 87 ? -9.593 0.158 30.670 1.00 93.12 87 GLN A N 1
ATOM 709 C CA . GLN A 1 87 ? -8.891 -0.799 31.525 1.00 93.12 87 GLN A CA 1
ATOM 710 C C . GLN A 1 87 ? -8.185 -1.886 30.701 1.00 93.12 87 GLN A C 1
ATOM 712 O O . GLN A 1 87 ? -7.020 -2.203 30.941 1.00 93.12 87 GLN A O 1
ATOM 717 N N . ARG A 1 88 ? -8.867 -2.440 29.690 1.00 91.88 88 ARG A N 1
ATOM 718 C CA . ARG A 1 88 ? -8.273 -3.444 28.793 1.00 91.88 88 ARG A CA 1
ATOM 719 C C . ARG A 1 88 ? -7.120 -2.877 27.970 1.00 91.88 88 ARG A C 1
ATOM 721 O O . ARG A 1 88 ? -6.134 -3.579 27.758 1.00 91.88 88 ARG A O 1
ATOM 728 N N . TYR A 1 89 ? -7.239 -1.634 27.510 1.00 91.00 89 TYR A N 1
ATOM 729 C CA . TYR A 1 89 ? -6.175 -0.962 26.773 1.00 91.00 89 TYR A CA 1
ATOM 730 C C . TYR A 1 89 ? -4.927 -0.766 27.641 1.00 91.00 89 TYR A C 1
ATOM 732 O O . TYR A 1 89 ? -3.835 -1.136 27.220 1.00 91.00 89 TYR A O 1
ATOM 740 N N . GLU A 1 90 ? -5.087 -0.260 28.865 1.00 90.94 90 GLU A N 1
ATOM 741 C CA . GLU A 1 90 ? -3.985 -0.048 29.815 1.00 90.94 90 GLU A CA 1
ATOM 742 C C . GLU A 1 90 ? -3.287 -1.361 30.207 1.00 90.94 90 GLU A C 1
ATOM 744 O O . GLU A 1 90 ? -2.069 -1.383 30.370 1.00 90.94 90 GLU A O 1
ATOM 749 N N . TRP A 1 91 ? -4.020 -2.476 30.299 1.00 89.12 91 TRP A N 1
ATOM 750 C CA . TRP A 1 91 ? -3.427 -3.803 30.513 1.00 89.12 91 TRP A CA 1
ATOM 751 C C . TRP A 1 91 ? -2.626 -4.320 29.316 1.00 89.12 91 TRP A C 1
ATOM 753 O O . TRP A 1 91 ? -1.573 -4.925 29.504 1.00 89.12 91 TRP A O 1
ATOM 763 N N . ALA A 1 92 ? -3.122 -4.117 28.094 1.00 88.38 92 ALA A N 1
ATOM 764 C CA . ALA A 1 92 ? -2.445 -4.571 26.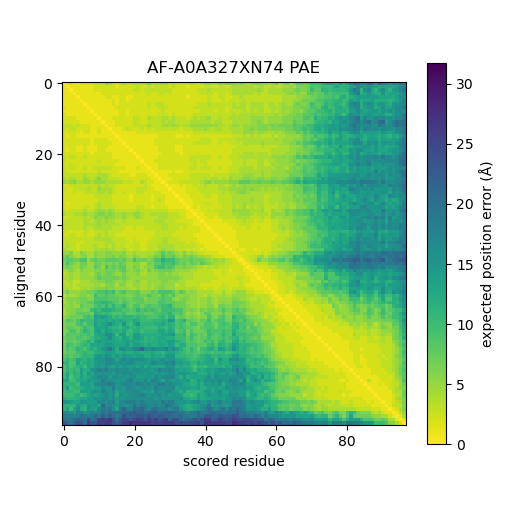878 1.00 88.38 92 ALA A CA 1
ATOM 765 C C . ALA A 1 92 ? -1.243 -3.684 26.505 1.00 88.38 92 ALA A C 1
ATOM 767 O O . ALA A 1 92 ? -0.272 -4.167 25.923 1.00 88.38 92 ALA A O 1
ATOM 768 N N . PHE A 1 93 ? -1.307 -2.397 26.850 1.00 86.25 93 PHE A N 1
ATOM 769 C CA . PHE A 1 93 ? -0.308 -1.382 26.527 1.00 86.25 93 PHE A CA 1
ATOM 770 C C . PHE A 1 93 ? 0.046 -0.563 27.776 1.00 86.25 93 PHE A C 1
ATOM 772 O O . PHE A 1 93 ? -0.265 0.631 27.837 1.00 86.25 93 PHE A O 1
ATOM 779 N N . PRO A 1 94 ? 0.690 -1.179 28.784 1.00 76.88 94 PRO A N 1
ATOM 780 C CA . PRO A 1 94 ? 1.068 -0.461 29.989 1.00 76.88 94 PRO A CA 1
ATOM 781 C C . PRO A 1 94 ? 2.024 0.688 29.634 1.00 76.88 94 PRO A C 1
ATOM 783 O O . PRO A 1 94 ? 2.876 0.531 28.748 1.00 76.88 94 PRO A O 1
ATOM 786 N N . PRO A 1 95 ? 1.902 1.854 30.295 1.00 72.44 95 PRO A N 1
ATOM 787 C CA . PRO A 1 95 ? 2.841 2.946 30.091 1.00 72.44 95 PRO A CA 1
ATOM 788 C C . PRO A 1 95 ? 4.252 2.439 30.391 1.00 72.44 95 PRO A C 1
ATOM 790 O O . PRO A 1 95 ? 4.477 1.759 31.392 1.00 72.44 95 PRO A O 1
ATOM 793 N N . LYS A 1 96 ? 5.201 2.739 29.501 1.00 66.94 96 LYS A N 1
ATOM 794 C CA . LYS A 1 96 ? 6.607 2.416 29.746 1.00 66.94 96 LYS A CA 1
ATOM 795 C C . LYS A 1 96 ? 7.075 3.245 30.942 1.00 66.94 96 LYS A C 1
ATOM 797 O O . LYS A 1 96 ? 7.187 4.461 30.823 1.00 66.94 96 LYS A O 1
ATOM 802 N N . SER A 1 97 ? 7.257 2.571 32.070 1.00 57.47 97 SER A N 1
ATOM 803 C CA . SER A 1 97 ? 7.890 3.069 33.293 1.00 57.47 97 SER A CA 1
ATOM 804 C C . SER A 1 97 ? 9.370 3.346 33.092 1.00 57.47 97 SER A C 1
ATOM 806 O O . SER A 1 97 ? 10.001 2.535 32.372 1.00 57.47 97 SER A O 1
#

Foldseek 3Di:
DLVVLCVVCVVVVHDSLVCCCPQQVQDSVCVVCSVVPPHDLSSLVSCCVVPVPPSVCVVCVVVVVVVVVVVVVVVLVVQCVDPVSVVVCCVVPPPDD